Protein AF-A0A1M3HM76-F1 (afdb_monomer_lite)

Secondary structure (DSSP, 8-state):
-HHHHHHHHHHHHHHHHHHHHHHHHHHHHHHHHTT-HHHHHHHHHHHHHHHHHHHHHHHHHHHHHHHHTT---TTS-EEEEEEETTEEEEEEEE-TTSEEEEE-SS-EEEEEEEE-TTSEEEEE-TT--EEEEEEEEE-SS-EEEEEEETTEEEEEEEP--

pLDDT: mean 77.57, std 11.16, range [42.41, 91.75]

Sequence (161 aa):
MLGTLINFFFPVLFLASIGLIIYAIVLLILSFRKKSRPLKIKALKVSILPMIYIVGAISLIAISNKRFHTRILPEVPGDYVYELNDSIRASFSLHKDNTFTFYNGQTTVNGFWSIDNSRLIKFYDLNKKQTGYTTWIDSGAKKTIVFMQDGKRIDMVKRNQ

Radius of gyration: 26.46 Å; chains: 1; bounding box: 67×29×63 Å

Structure (mmCIF, N/CA/C/O backbone):
data_AF-A0A1M3HM76-F1
#
_entry.id   AF-A0A1M3HM76-F1
#
loop_
_atom_site.group_PDB
_atom_site.id
_atom_site.type_symbol
_atom_site.label_atom_id
_atom_site.label_alt_id
_atom_site.label_comp_id
_atom_site.label_asym_id
_atom_site.label_entity_id
_atom_site.label_seq_id
_atom_site.pdbx_PDB_ins_code
_atom_site.Cartn_x
_atom_site.Cartn_y
_atom_site.Cartn_z
_atom_site.occupancy
_atom_site.B_iso_or_equiv
_atom_site.auth_seq_id
_atom_site.auth_comp_id
_atom_site.auth_asym_id
_atom_site.auth_atom_id
_atom_site.pdbx_PDB_model_num
ATOM 1 N N . MET A 1 1 ? -6.357 -0.786 -27.822 1.00 51.88 1 MET A N 1
ATOM 2 C CA . MET A 1 1 ? -5.317 -0.841 -28.878 1.00 51.88 1 MET A CA 1
ATOM 3 C C . MET A 1 1 ? -4.012 -0.132 -28.505 1.00 51.88 1 MET A C 1
ATOM 5 O O . MET A 1 1 ? -2.962 -0.665 -28.827 1.00 51.88 1 MET A O 1
ATOM 9 N N . LEU A 1 2 ? -4.024 1.011 -27.802 1.00 52.78 2 LEU A N 1
ATOM 10 C CA . LEU A 1 2 ? -2.783 1.735 -27.462 1.00 52.78 2 LEU A CA 1
ATOM 11 C C . LEU A 1 2 ? -1.843 0.962 -26.504 1.00 52.78 2 LEU A C 1
ATOM 13 O O . LEU A 1 2 ? -0.633 0.951 -26.700 1.00 52.78 2 LEU A O 1
ATOM 17 N N . GLY A 1 3 ? -2.390 0.266 -25.497 1.00 50.97 3 GLY A N 1
ATOM 18 C CA . GLY A 1 3 ? -1.591 -0.477 -24.506 1.00 50.97 3 GLY A CA 1
ATOM 19 C C . GLY A 1 3 ? -0.868 -1.713 -25.059 1.00 50.97 3 GLY A C 1
ATOM 20 O O . GLY A 1 3 ? 0.247 -2.012 -24.642 1.00 50.97 3 GLY A O 1
ATOM 21 N N . THR A 1 4 ? -1.456 -2.401 -26.041 1.00 59.00 4 THR A N 1
ATOM 22 C CA . THR A 1 4 ? -0.824 -3.543 -26.722 1.00 59.00 4 THR A CA 1
ATOM 23 C C . THR A 1 4 ? 0.319 -3.109 -27.639 1.00 59.00 4 THR A C 1
ATOM 25 O O . THR A 1 4 ? 1.341 -3.785 -27.684 1.00 59.00 4 THR A O 1
ATOM 28 N N . LEU A 1 5 ? 0.195 -1.952 -28.301 1.00 57.03 5 LEU A N 1
ATOM 29 C CA . LEU A 1 5 ? 1.282 -1.353 -29.084 1.00 57.03 5 LEU A CA 1
ATOM 30 C C . LEU A 1 5 ? 2.471 -0.970 -28.192 1.00 57.03 5 LEU A C 1
ATOM 32 O O . LEU A 1 5 ? 3.607 -1.328 -28.493 1.00 57.03 5 LEU A O 1
ATOM 36 N N . ILE A 1 6 ? 2.223 -0.307 -27.061 1.00 61.62 6 ILE A N 1
ATOM 37 C CA . ILE A 1 6 ? 3.287 0.108 -26.133 1.00 61.62 6 ILE A CA 1
ATOM 38 C C . ILE A 1 6 ? 4.046 -1.109 -25.578 1.00 61.62 6 ILE A C 1
ATOM 40 O O . ILE A 1 6 ? 5.276 -1.109 -25.583 1.00 61.62 6 ILE A O 1
ATOM 44 N N . ASN A 1 7 ? 3.340 -2.173 -25.183 1.00 62.59 7 ASN A N 1
ATOM 45 C CA . ASN A 1 7 ? 3.964 -3.397 -24.664 1.00 62.59 7 ASN A CA 1
ATOM 46 C C . ASN A 1 7 ? 4.799 -4.161 -25.705 1.00 62.59 7 ASN A C 1
ATOM 48 O O . ASN A 1 7 ? 5.703 -4.897 -25.322 1.00 62.59 7 ASN A O 1
ATOM 52 N N . PHE A 1 8 ? 4.528 -3.984 -27.000 1.00 70.94 8 PHE A N 1
ATOM 53 C CA . PHE A 1 8 ? 5.322 -4.586 -28.072 1.00 70.94 8 PHE A CA 1
ATOM 54 C C . PHE A 1 8 ? 6.564 -3.750 -28.415 1.00 70.94 8 PHE A C 1
ATOM 56 O O . PHE A 1 8 ? 7.662 -4.287 -28.544 1.00 70.94 8 PHE A O 1
ATOM 63 N N . PHE A 1 9 ? 6.427 -2.423 -28.517 1.00 72.38 9 PHE A N 1
ATOM 64 C CA . PHE A 1 9 ? 7.537 -1.547 -28.910 1.00 72.38 9 PHE A CA 1
ATOM 65 C C . PHE A 1 9 ? 8.574 -1.337 -27.807 1.00 72.38 9 PHE A C 1
ATOM 67 O O . PHE A 1 9 ? 9.757 -1.184 -28.108 1.00 72.38 9 PHE A O 1
ATOM 74 N N . PHE A 1 10 ? 8.164 -1.347 -26.538 1.00 72.00 10 PHE A N 1
ATOM 75 C CA . PHE A 1 10 ? 9.070 -1.118 -25.413 1.00 72.00 10 PHE A CA 1
ATOM 76 C C . PHE A 1 10 ? 10.226 -2.139 -25.326 1.00 72.00 10 PHE A C 1
ATOM 78 O O . PHE A 1 10 ? 11.381 -1.711 -25.304 1.00 72.00 10 PHE A O 1
ATOM 85 N N . PRO A 1 11 ? 9.991 -3.469 -25.349 1.00 76.31 11 PRO A N 1
ATOM 86 C CA . PRO A 1 11 ? 11.083 -4.446 -25.318 1.00 76.31 11 PRO A CA 1
ATOM 87 C C . PRO A 1 11 ? 11.961 -4.398 -26.576 1.00 76.31 11 PRO A C 1
ATOM 89 O O . PRO A 1 11 ? 13.178 -4.553 -26.479 1.00 76.31 11 PRO A O 1
ATOM 92 N N . VAL A 1 12 ? 11.377 -4.120 -27.747 1.00 82.12 12 VAL A N 1
ATOM 93 C CA . VAL A 1 12 ? 12.119 -4.014 -29.016 1.00 82.12 12 VAL A CA 1
ATOM 94 C C . VAL A 1 12 ? 13.058 -2.801 -29.010 1.00 82.12 12 VAL A C 1
ATOM 96 O O . VAL A 1 12 ? 14.236 -2.927 -29.346 1.00 82.12 12 VAL A O 1
ATOM 99 N N . LEU A 1 13 ? 12.577 -1.635 -28.567 1.00 79.56 13 LEU A N 1
ATOM 100 C CA . LEU A 1 13 ? 13.382 -0.415 -28.437 1.00 79.56 13 LEU A CA 1
ATOM 101 C C . LEU A 1 13 ? 14.460 -0.545 -27.354 1.00 79.56 13 LEU A C 1
ATOM 103 O O . LEU A 1 13 ? 15.563 -0.017 -27.513 1.00 79.56 13 LEU A O 1
ATOM 107 N N . PHE A 1 14 ? 14.176 -1.282 -26.280 1.00 77.69 14 PHE A N 1
ATOM 108 C CA . PHE A 1 14 ? 15.150 -1.583 -25.236 1.00 77.69 14 PHE A CA 1
ATOM 109 C C . PHE A 1 14 ? 16.299 -2.460 -25.754 1.00 77.69 14 PHE A C 1
ATOM 111 O O . PHE A 1 14 ? 17.466 -2.102 -25.587 1.00 77.69 14 PHE A O 1
ATOM 118 N N . LEU A 1 15 ? 15.987 -3.547 -26.468 1.00 83.38 15 LEU A N 1
ATOM 119 C CA . LEU A 1 15 ? 16.984 -4.410 -27.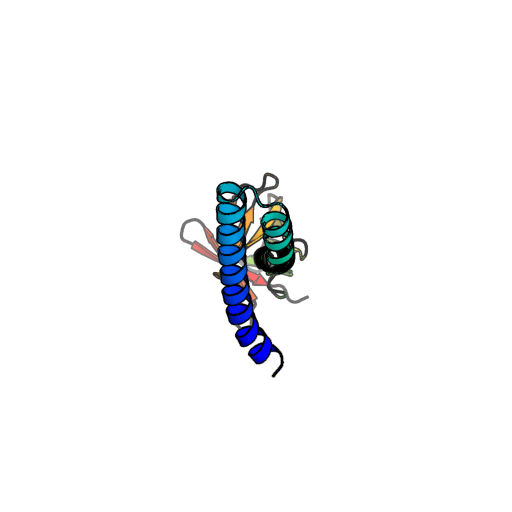115 1.00 83.38 15 LEU A CA 1
ATOM 120 C C . LEU A 1 15 ? 17.830 -3.646 -28.145 1.00 83.38 15 LEU A C 1
ATOM 122 O O . LEU A 1 15 ? 19.058 -3.753 -28.140 1.00 83.38 15 LEU A O 1
ATOM 126 N N . ALA A 1 16 ? 17.196 -2.820 -28.981 1.00 84.19 16 ALA A N 1
ATOM 127 C CA . ALA A 1 16 ? 17.896 -1.969 -29.941 1.00 84.19 16 ALA A CA 1
ATOM 128 C C . ALA A 1 16 ? 18.833 -0.959 -29.252 1.00 84.19 16 ALA A C 1
ATOM 130 O O . ALA A 1 16 ? 19.959 -0.742 -29.705 1.00 84.19 16 ALA A O 1
ATOM 131 N N . SER A 1 17 ? 18.407 -0.382 -28.123 1.00 84.06 17 SER A N 1
ATOM 132 C CA . SER A 1 17 ? 19.213 0.563 -27.342 1.00 84.06 17 SER A CA 1
ATOM 133 C C . SER A 1 17 ? 20.451 -0.097 -26.731 1.00 84.06 17 SER A C 1
ATOM 135 O O . SER A 1 17 ? 21.540 0.473 -26.792 1.00 84.06 17 SER A O 1
ATOM 137 N N . ILE A 1 18 ? 20.318 -1.323 -26.212 1.00 83.56 18 ILE A N 1
ATOM 138 C CA . ILE A 1 18 ? 21.456 -2.114 -25.723 1.00 83.56 18 ILE A CA 1
ATOM 139 C C . ILE A 1 18 ? 22.439 -2.399 -26.866 1.00 83.56 18 ILE A C 1
ATOM 141 O O . ILE A 1 18 ? 23.642 -2.184 -26.710 1.00 83.56 18 ILE A O 1
ATOM 145 N N . GLY A 1 19 ? 21.938 -2.813 -28.035 1.00 84.19 19 GLY A N 1
ATOM 146 C CA . GLY A 1 19 ? 22.770 -3.073 -29.214 1.00 84.19 19 GLY A CA 1
ATOM 147 C C . GLY A 1 19 ? 23.571 -1.847 -29.668 1.00 84.19 19 GLY A C 1
ATOM 148 O O . GLY A 1 19 ? 24.770 -1.950 -29.937 1.00 84.19 19 GLY A O 1
ATOM 149 N N . LEU A 1 20 ? 22.946 -0.664 -29.683 1.00 85.38 20 LEU A N 1
ATOM 150 C CA . LEU A 1 20 ? 23.616 0.597 -30.021 1.00 85.38 20 LEU A CA 1
ATOM 151 C C . LEU A 1 20 ? 24.683 0.999 -28.997 1.00 85.38 20 LEU A C 1
ATOM 153 O O . LEU A 1 20 ? 25.734 1.511 -29.385 1.00 85.38 20 LEU A O 1
ATOM 157 N N . ILE A 1 21 ? 24.457 0.735 -27.707 1.00 85.56 21 ILE A N 1
ATOM 158 C CA . ILE A 1 21 ? 25.452 0.986 -26.656 1.00 85.56 21 ILE A CA 1
ATOM 159 C C . ILE A 1 21 ? 26.657 0.062 -26.817 1.00 85.56 21 ILE A C 1
ATOM 161 O O . ILE A 1 21 ? 27.792 0.536 -26.775 1.00 85.56 21 ILE A O 1
ATOM 165 N N . ILE A 1 22 ? 26.435 -1.231 -27.067 1.00 86.75 22 ILE A N 1
ATOM 166 C CA . ILE A 1 22 ? 27.519 -2.191 -27.319 1.00 86.75 22 ILE A CA 1
ATOM 167 C C . ILE A 1 22 ? 28.335 -1.754 -28.541 1.00 86.75 22 ILE A C 1
ATOM 169 O O . ILE A 1 22 ? 29.564 -1.692 -28.484 1.00 86.75 22 ILE A O 1
ATOM 173 N N . TYR A 1 23 ? 27.667 -1.364 -29.627 1.00 86.81 23 TYR A N 1
ATOM 174 C CA . TYR A 1 23 ? 28.331 -0.851 -30.822 1.00 86.81 23 TYR A CA 1
ATOM 175 C C . TYR A 1 23 ? 29.135 0.435 -30.549 1.00 86.81 23 TYR A C 1
ATOM 177 O O . TYR A 1 23 ? 30.272 0.567 -31.011 1.00 86.81 23 TYR A O 1
ATOM 185 N N . ALA A 1 24 ? 28.600 1.361 -29.748 1.00 84.19 24 ALA A N 1
ATOM 186 C CA . ALA A 1 24 ? 29.317 2.564 -29.335 1.00 84.19 24 ALA A CA 1
ATOM 187 C C . ALA A 1 24 ? 30.566 2.240 -28.496 1.00 84.19 24 ALA A C 1
ATOM 189 O O . ALA A 1 24 ? 31.614 2.849 -28.717 1.00 84.19 24 ALA A O 1
ATOM 190 N N . ILE A 1 25 ? 30.499 1.250 -27.597 1.00 86.62 25 ILE A N 1
ATOM 191 C CA . ILE A 1 25 ? 31.651 0.768 -26.816 1.00 86.62 25 ILE A CA 1
ATOM 192 C C . ILE A 1 25 ? 32.731 0.198 -27.745 1.00 86.62 25 ILE A C 1
ATOM 194 O O . ILE A 1 25 ? 33.903 0.552 -27.612 1.00 86.62 25 ILE A O 1
ATOM 198 N N . VAL A 1 26 ? 32.355 -0.617 -28.735 1.00 88.06 26 VAL A N 1
ATOM 199 C CA . VAL A 1 26 ? 33.299 -1.160 -29.729 1.00 88.06 26 VAL A CA 1
ATOM 200 C C . VAL A 1 26 ? 33.974 -0.039 -30.526 1.00 88.06 26 VAL A C 1
ATOM 202 O O . VAL A 1 26 ? 35.198 -0.041 -30.683 1.00 88.06 26 VAL A O 1
ATOM 205 N N . LEU A 1 27 ? 33.213 0.961 -30.987 1.00 84.44 27 LEU A N 1
ATOM 206 C CA . LEU A 1 27 ? 33.771 2.134 -31.671 1.00 84.44 27 LEU A CA 1
ATOM 207 C C . LEU A 1 27 ? 34.724 2.928 -30.773 1.00 84.44 27 LEU A C 1
ATOM 209 O O . LEU A 1 27 ? 35.763 3.395 -31.242 1.00 84.44 27 LEU A O 1
ATOM 213 N N . LEU A 1 28 ? 34.395 3.061 -29.489 1.00 84.69 28 LEU A N 1
ATOM 214 C CA . LEU A 1 28 ? 35.214 3.754 -28.504 1.00 84.69 28 LEU A CA 1
ATOM 215 C C . LEU A 1 28 ? 36.543 3.014 -28.284 1.00 84.69 28 LEU A C 1
ATOM 217 O O . LEU A 1 28 ? 37.599 3.640 -28.385 1.00 84.69 28 LEU A O 1
ATOM 221 N N . ILE A 1 29 ? 36.526 1.688 -28.125 1.00 86.44 29 ILE A N 1
ATOM 222 C CA . ILE A 1 29 ? 37.733 0.843 -28.034 1.00 86.44 29 ILE A CA 1
ATOM 223 C C . ILE A 1 29 ? 38.592 0.971 -29.305 1.00 86.44 29 ILE A C 1
ATOM 225 O O . ILE A 1 29 ? 39.799 1.223 -29.230 1.00 86.44 29 ILE A O 1
ATOM 229 N N . LEU A 1 30 ? 37.977 0.876 -30.489 1.00 83.12 30 LEU A N 1
ATOM 230 C CA . LEU A 1 30 ? 38.674 1.047 -31.770 1.00 83.12 30 LEU A CA 1
ATOM 231 C C . LEU A 1 30 ? 39.271 2.449 -31.923 1.00 83.12 30 LEU A C 1
ATOM 233 O O . LEU A 1 30 ? 40.349 2.603 -32.502 1.00 83.12 30 LEU A O 1
ATOM 237 N N . SER A 1 31 ? 38.606 3.471 -31.385 1.00 83.25 31 SER A N 1
ATOM 238 C CA . SER A 1 31 ? 39.090 4.849 -31.420 1.00 83.25 31 SER A CA 1
ATOM 239 C C . SER A 1 31 ? 40.368 5.045 -30.602 1.00 83.25 31 SER A C 1
ATOM 241 O O . SER A 1 31 ? 41.243 5.807 -31.020 1.00 83.25 31 SER A O 1
ATOM 243 N N . PHE A 1 32 ? 40.508 4.338 -29.473 1.00 82.12 32 PHE A N 1
ATOM 244 C CA . PHE A 1 32 ? 41.724 4.351 -28.662 1.00 82.12 32 PHE A CA 1
ATOM 245 C C . PHE A 1 32 ? 42.855 3.604 -29.361 1.00 82.12 32 PHE A C 1
ATOM 247 O O . PHE A 1 32 ? 43.957 4.141 -29.464 1.00 82.12 32 PHE A O 1
ATOM 254 N N . ARG A 1 33 ? 42.562 2.432 -29.941 1.00 84.25 33 ARG A N 1
ATOM 255 C CA . ARG A 1 33 ? 43.549 1.643 -30.693 1.00 84.25 33 ARG A CA 1
ATOM 256 C C . ARG A 1 33 ? 44.077 2.384 -31.926 1.00 84.25 33 ARG A C 1
ATOM 258 O O . ARG A 1 33 ? 45.269 2.334 -32.202 1.00 84.25 33 ARG A O 1
ATOM 265 N N . LYS A 1 34 ? 43.210 3.100 -32.650 1.00 83.94 34 LYS A N 1
ATOM 266 C CA . LYS A 1 34 ? 43.571 3.869 -33.857 1.00 83.94 34 LYS A CA 1
ATOM 267 C C . LYS A 1 34 ? 43.928 5.339 -33.586 1.00 83.94 34 LYS A C 1
ATOM 269 O O . LYS A 1 34 ? 44.109 6.086 -34.540 1.00 83.94 34 LYS A O 1
ATOM 274 N N . LYS A 1 35 ? 43.960 5.786 -32.319 1.00 84.25 35 LYS A N 1
ATOM 275 C CA . LYS A 1 35 ? 44.113 7.206 -31.912 1.00 84.25 35 LYS A CA 1
ATOM 276 C C . LYS A 1 35 ? 43.237 8.179 -32.728 1.00 84.25 35 LYS A C 1
ATOM 278 O O . LYS A 1 35 ? 43.615 9.315 -33.005 1.00 84.25 35 LYS A O 1
ATOM 283 N N . SER A 1 36 ? 42.037 7.745 -33.107 1.00 84.81 36 SER A N 1
ATOM 284 C CA . SER A 1 36 ? 41.192 8.450 -34.070 1.00 84.81 36 SER A CA 1
ATOM 285 C C . SER A 1 36 ? 40.145 9.311 -33.366 1.00 84.81 36 SER A C 1
ATOM 287 O O . SER A 1 36 ? 39.181 8.805 -32.788 1.00 84.81 36 SER A O 1
ATOM 289 N N . ARG A 1 37 ? 40.312 10.637 -33.440 1.00 80.94 37 ARG A N 1
ATOM 290 C CA . ARG A 1 37 ? 39.317 11.616 -32.967 1.00 80.94 37 ARG A CA 1
ATOM 291 C C . ARG A 1 37 ? 37.929 11.475 -33.622 1.00 80.94 37 ARG A C 1
ATOM 293 O O . ARG A 1 37 ? 36.955 11.522 -32.872 1.00 80.94 37 ARG A O 1
ATOM 300 N N . PRO A 1 38 ? 37.774 11.256 -34.945 1.00 84.56 38 PRO A N 1
ATOM 301 C CA . PRO A 1 38 ? 36.438 11.136 -35.535 1.00 84.56 38 PRO A CA 1
ATOM 302 C C . PRO A 1 38 ? 35.683 9.894 -35.038 1.00 84.56 38 PRO A C 1
ATOM 304 O O . PRO A 1 38 ? 34.470 9.956 -34.845 1.00 84.56 38 PRO A O 1
ATOM 307 N N . LEU A 1 39 ? 36.387 8.793 -34.741 1.00 77.12 39 LEU A N 1
ATOM 308 C CA . LEU A 1 39 ? 35.776 7.599 -34.145 1.00 77.12 39 LEU A CA 1
ATOM 309 C C . LEU A 1 39 ? 35.274 7.853 -32.713 1.00 77.12 39 LEU A C 1
ATOM 311 O O . LEU A 1 39 ? 34.201 7.366 -32.366 1.00 77.12 39 LEU A O 1
ATOM 315 N N . LYS A 1 40 ? 35.977 8.675 -31.918 1.00 78.31 40 LYS A N 1
ATOM 316 C CA . LYS A 1 40 ? 35.517 9.098 -30.578 1.00 78.31 40 LYS A CA 1
ATOM 317 C C . LYS A 1 40 ? 34.218 9.898 -30.647 1.00 78.31 40 LYS A C 1
ATOM 319 O O . LYS A 1 40 ? 33.278 9.614 -29.912 1.00 78.31 40 LYS A O 1
ATOM 324 N N . ILE A 1 41 ? 34.151 10.867 -31.563 1.00 81.25 41 ILE A N 1
ATOM 325 C CA . ILE A 1 41 ? 32.962 11.713 -31.753 1.00 81.25 41 ILE A CA 1
ATOM 326 C C . ILE A 1 41 ? 31.775 10.866 -32.231 1.00 81.25 41 ILE A C 1
ATOM 328 O O . ILE A 1 41 ? 30.655 11.053 -31.759 1.00 81.25 41 ILE A O 1
ATOM 332 N N . LYS A 1 42 ? 32.014 9.908 -33.136 1.00 81.25 42 LYS A N 1
ATOM 333 C CA . LYS A 1 42 ? 30.971 9.003 -33.634 1.00 81.25 42 LYS A CA 1
ATOM 334 C C . LYS A 1 42 ? 30.451 8.070 -32.537 1.00 81.25 42 LYS A C 1
ATOM 336 O O . LYS A 1 42 ? 29.241 7.922 -32.418 1.00 81.25 42 LYS A O 1
ATOM 341 N N . ALA A 1 43 ? 31.334 7.507 -31.710 1.00 80.06 43 ALA A N 1
ATOM 342 C CA . ALA A 1 43 ? 30.944 6.683 -30.565 1.00 80.06 43 ALA A CA 1
ATOM 343 C C . ALA A 1 43 ? 30.064 7.462 -29.572 1.00 80.06 43 ALA A C 1
ATOM 345 O O . ALA A 1 43 ? 29.005 6.976 -29.188 1.00 80.06 43 ALA A O 1
ATOM 346 N N . LEU A 1 44 ? 30.456 8.697 -29.233 1.00 81.69 44 LEU A N 1
ATOM 347 C CA . LEU A 1 44 ? 29.697 9.554 -28.320 1.00 81.69 44 LEU A CA 1
ATOM 348 C C . LEU A 1 44 ? 28.313 9.913 -28.883 1.00 81.69 44 LEU A C 1
ATOM 350 O O . LEU A 1 44 ? 27.313 9.819 -28.182 1.00 81.69 44 LEU A O 1
ATOM 354 N N . LYS A 1 45 ? 28.225 10.289 -30.165 1.00 83.38 45 LYS A N 1
ATOM 355 C CA . LYS A 1 45 ? 26.935 10.622 -30.794 1.00 83.38 45 LYS A CA 1
ATOM 356 C C . LYS A 1 45 ? 25.970 9.435 -30.815 1.00 83.38 45 LYS A C 1
ATOM 358 O O . LYS A 1 45 ? 24.773 9.628 -30.635 1.00 83.38 45 LYS A O 1
ATOM 363 N N . VAL A 1 46 ? 26.487 8.225 -31.024 1.00 84.06 46 VAL A N 1
ATOM 364 C CA . VAL A 1 46 ? 25.673 7.004 -31.088 1.00 84.06 46 VAL A CA 1
ATOM 365 C C . VAL A 1 46 ? 25.199 6.550 -29.702 1.00 84.06 46 VAL A C 1
ATOM 367 O O . VAL A 1 46 ? 24.131 5.953 -29.606 1.00 84.06 46 VAL A O 1
ATOM 370 N N . SER A 1 47 ? 25.927 6.862 -28.622 1.00 79.94 47 SER A N 1
ATOM 371 C CA . SER A 1 47 ? 25.549 6.441 -27.266 1.00 79.94 47 SER A CA 1
ATOM 372 C C . SER A 1 47 ? 24.537 7.356 -26.567 1.00 79.94 47 SER A C 1
ATOM 374 O O . SER A 1 47 ? 23.817 6.881 -25.692 1.00 79.94 47 SER A O 1
ATOM 376 N N . ILE A 1 48 ? 24.438 8.639 -26.938 1.00 81.31 48 ILE A N 1
ATOM 377 C CA . ILE A 1 48 ? 23.599 9.622 -26.223 1.00 81.31 48 ILE A CA 1
ATOM 378 C C . ILE A 1 48 ? 22.109 9.243 -26.236 1.00 81.31 48 ILE A C 1
ATOM 380 O O . ILE A 1 48 ? 21.495 9.141 -25.176 1.00 81.31 48 ILE A O 1
ATOM 384 N N . LEU A 1 49 ? 21.524 9.011 -27.416 1.00 75.62 49 LEU A N 1
ATOM 385 C CA . LEU A 1 49 ? 20.098 8.676 -27.549 1.00 75.62 49 LEU A CA 1
ATOM 386 C C . LEU A 1 49 ? 19.680 7.418 -26.756 1.00 75.62 49 LEU A C 1
ATOM 388 O O . LEU A 1 49 ? 18.735 7.507 -25.969 1.00 75.62 49 LEU A O 1
ATOM 392 N N . PRO A 1 50 ? 20.353 6.259 -26.911 1.00 83.31 50 PRO A N 1
ATOM 393 C CA . PRO A 1 50 ? 19.976 5.051 -26.178 1.00 83.31 50 PRO A CA 1
ATOM 394 C C . PRO A 1 50 ? 20.217 5.178 -24.668 1.00 83.31 50 PRO A C 1
ATOM 396 O O . PRO A 1 50 ? 19.466 4.604 -23.881 1.00 83.31 50 PRO A O 1
ATOM 399 N N . MET A 1 51 ? 21.208 5.968 -24.241 1.00 80.06 51 MET A N 1
ATOM 400 C CA . MET A 1 51 ? 21.457 6.227 -22.821 1.00 80.06 51 MET A CA 1
ATOM 401 C C . MET A 1 51 ? 20.330 7.056 -22.189 1.00 80.06 51 MET A C 1
ATOM 403 O O . MET A 1 51 ? 19.841 6.693 -21.121 1.00 80.06 51 MET A O 1
ATOM 407 N N . ILE A 1 52 ? 19.853 8.107 -22.870 1.00 83.44 52 ILE A N 1
ATOM 408 C CA . ILE A 1 52 ? 18.684 8.892 -22.432 1.00 83.44 52 ILE A CA 1
ATOM 409 C C . ILE A 1 52 ? 17.443 7.997 -22.337 1.00 83.44 52 ILE A C 1
ATOM 411 O O . ILE A 1 52 ? 16.721 8.051 -21.341 1.00 83.44 52 ILE A O 1
ATOM 415 N N . TYR A 1 53 ? 17.216 7.141 -23.338 1.00 81.88 53 TYR A N 1
ATOM 416 C CA . TYR A 1 53 ? 16.088 6.209 -23.345 1.00 81.88 53 TYR A CA 1
ATOM 417 C C . TYR A 1 53 ? 16.131 5.238 -22.157 1.00 81.88 53 TYR A C 1
ATOM 419 O O . TYR A 1 53 ? 15.139 5.101 -21.444 1.00 81.88 53 TYR A O 1
ATOM 427 N N . ILE A 1 54 ? 17.279 4.604 -21.895 1.00 79.69 54 ILE A N 1
ATOM 428 C CA . ILE A 1 54 ? 17.430 3.645 -20.791 1.00 79.69 54 ILE A CA 1
ATOM 429 C C . ILE A 1 54 ? 17.272 4.332 -19.432 1.00 79.69 54 ILE A C 1
ATOM 431 O O . ILE A 1 54 ? 16.544 3.825 -18.581 1.00 79.69 54 ILE A O 1
ATOM 435 N N . VAL A 1 55 ? 17.889 5.499 -19.226 1.00 83.38 55 VAL A N 1
ATOM 436 C CA . VAL A 1 55 ? 17.738 6.261 -17.974 1.00 83.38 55 VAL A CA 1
ATOM 437 C C . VAL A 1 55 ? 16.281 6.681 -17.765 1.00 83.38 55 VAL A C 1
ATOM 439 O O . VAL A 1 55 ? 15.759 6.544 -16.657 1.00 83.38 55 VAL A O 1
ATOM 442 N N . GLY A 1 56 ? 15.598 7.133 -18.820 1.00 78.12 56 GLY A N 1
ATOM 443 C CA . GLY A 1 56 ? 14.176 7.469 -18.779 1.00 78.12 56 GLY A CA 1
ATOM 444 C C . GLY A 1 56 ? 13.300 6.259 -18.452 1.00 78.12 56 GLY A C 1
ATOM 445 O O . GLY A 1 56 ? 12.444 6.347 -17.575 1.00 78.12 56 GLY A O 1
ATOM 446 N N . ALA A 1 57 ? 13.556 5.113 -19.087 1.00 75.19 57 ALA A N 1
ATOM 447 C CA . ALA A 1 57 ? 12.839 3.863 -18.846 1.00 75.19 57 ALA A CA 1
ATOM 448 C C . ALA A 1 57 ? 13.026 3.359 -17.407 1.00 75.19 57 ALA A C 1
ATOM 450 O O . ALA A 1 57 ? 12.044 3.056 -16.731 1.00 75.19 57 ALA A O 1
ATOM 451 N N . ILE A 1 58 ? 14.266 3.335 -16.906 1.00 75.88 58 ILE A N 1
ATOM 452 C CA . ILE A 1 58 ? 14.580 2.959 -15.520 1.00 75.88 58 ILE A CA 1
ATOM 453 C C . ILE A 1 58 ? 13.913 3.927 -14.541 1.00 75.88 58 ILE A C 1
ATOM 455 O O . ILE A 1 58 ? 13.319 3.485 -13.561 1.00 75.88 58 ILE A O 1
ATOM 459 N N . SER A 1 59 ? 13.951 5.233 -14.814 1.00 72.88 59 SER A N 1
ATOM 460 C CA . SER A 1 59 ? 13.299 6.237 -13.966 1.00 72.88 59 SER A CA 1
ATOM 461 C C . SER A 1 59 ? 11.782 6.060 -13.947 1.00 72.88 59 SER A C 1
ATOM 463 O O . SER A 1 59 ? 11.177 6.129 -12.880 1.00 72.88 59 SER A O 1
ATOM 465 N N . LEU A 1 60 ? 11.156 5.763 -15.092 1.00 67.25 60 LEU A N 1
ATOM 466 C CA . LEU A 1 60 ? 9.724 5.469 -15.163 1.00 67.25 60 LEU A CA 1
ATOM 467 C C . LEU A 1 60 ? 9.368 4.212 -14.367 1.00 67.25 60 LEU A C 1
ATOM 469 O O . LEU A 1 60 ? 8.389 4.225 -13.627 1.00 67.25 60 LEU A O 1
ATOM 473 N N . ILE A 1 61 ? 10.165 3.147 -14.485 1.00 64.75 61 ILE A N 1
ATOM 474 C CA . ILE A 1 61 ? 9.975 1.901 -13.731 1.00 64.75 61 ILE A CA 1
ATOM 475 C C . ILE A 1 61 ? 10.162 2.154 -12.232 1.00 64.75 61 ILE A C 1
ATOM 477 O O . ILE A 1 61 ? 9.349 1.700 -11.434 1.00 64.75 61 ILE A O 1
ATOM 481 N N . ALA A 1 62 ? 11.173 2.926 -11.834 1.00 59.03 62 ALA A N 1
ATOM 482 C CA . ALA A 1 62 ? 11.413 3.284 -10.440 1.00 59.03 62 ALA A CA 1
ATOM 483 C C . ALA A 1 62 ? 10.278 4.144 -9.859 1.00 59.03 62 ALA A C 1
ATOM 485 O O . ALA A 1 62 ? 9.815 3.883 -8.750 1.00 59.03 62 ALA A O 1
ATOM 486 N N . ILE A 1 63 ? 9.779 5.134 -10.608 1.00 59.12 63 ILE A N 1
ATOM 487 C CA . ILE A 1 63 ? 8.626 5.960 -10.215 1.00 59.12 63 ILE A CA 1
ATOM 488 C C . ILE A 1 63 ? 7.349 5.115 -10.157 1.00 59.12 63 ILE A C 1
ATOM 490 O O . ILE A 1 63 ? 6.559 5.268 -9.227 1.00 59.12 63 ILE A O 1
ATOM 494 N N . SER A 1 64 ? 7.159 4.210 -11.115 1.00 50.53 64 SER A N 1
ATOM 495 C CA . SER A 1 64 ? 6.050 3.258 -11.147 1.00 50.53 64 SER A CA 1
ATOM 496 C C . SER A 1 64 ? 6.082 2.342 -9.922 1.00 50.53 64 SER A C 1
ATOM 498 O O . SER A 1 64 ? 5.105 2.285 -9.185 1.00 50.53 64 SER A O 1
ATOM 500 N N . ASN A 1 65 ? 7.236 1.749 -9.599 1.00 48.44 65 ASN A N 1
ATOM 501 C CA . ASN A 1 65 ? 7.439 0.947 -8.389 1.00 48.44 65 ASN A CA 1
ATOM 502 C C . ASN A 1 65 ? 7.241 1.765 -7.106 1.00 48.44 65 ASN A C 1
ATOM 504 O O . ASN A 1 65 ? 6.622 1.282 -6.162 1.00 48.44 65 ASN A O 1
ATOM 508 N N . LYS A 1 66 ? 7.675 3.032 -7.072 1.00 46.03 66 LYS A N 1
ATOM 509 C CA . LYS A 1 66 ? 7.441 3.929 -5.930 1.00 46.03 66 LYS A CA 1
ATOM 510 C C . LYS A 1 66 ? 5.953 4.248 -5.744 1.00 46.03 66 LYS A C 1
ATOM 512 O O . LYS A 1 66 ? 5.486 4.258 -4.611 1.00 46.03 66 LYS A O 1
ATOM 517 N N . ARG A 1 67 ? 5.198 4.444 -6.835 1.00 46.91 67 ARG A N 1
ATOM 518 C CA . ARG A 1 67 ? 3.726 4.560 -6.802 1.00 46.91 67 ARG A CA 1
ATOM 519 C C . ARG A 1 67 ? 3.044 3.225 -6.489 1.00 46.91 67 ARG A C 1
ATOM 521 O O . ARG A 1 67 ? 1.960 3.223 -5.914 1.00 46.91 67 ARG A O 1
ATOM 528 N N . PHE A 1 68 ? 3.663 2.093 -6.828 1.00 42.41 68 PHE A N 1
ATOM 529 C CA . PHE A 1 68 ? 3.151 0.764 -6.501 1.00 42.41 68 PHE A CA 1
ATOM 530 C C . PHE A 1 68 ? 3.327 0.395 -5.027 1.00 42.41 68 PHE A C 1
ATOM 532 O O . PHE A 1 68 ? 2.433 -0.235 -4.470 1.00 42.41 68 PHE A O 1
ATOM 539 N N . HIS A 1 69 ? 4.377 0.880 -4.361 1.00 42.72 69 HIS A N 1
ATOM 540 C CA . HIS A 1 69 ? 4.508 0.788 -2.902 1.00 42.72 69 HIS A CA 1
ATOM 541 C C . HIS A 1 69 ? 3.540 1.701 -2.130 1.00 42.72 69 HIS A C 1
ATOM 543 O O . HIS A 1 69 ? 3.442 1.600 -0.911 1.00 42.72 69 HIS A O 1
ATOM 549 N N . THR A 1 70 ? 2.783 2.553 -2.826 1.00 49.44 70 THR A N 1
ATOM 550 C CA . THR A 1 70 ? 1.669 3.329 -2.266 1.00 49.44 70 THR A CA 1
ATOM 551 C C . THR A 1 70 ? 0.357 3.022 -2.985 1.00 49.44 70 THR A C 1
ATOM 553 O O . THR A 1 70 ? -0.450 3.927 -3.208 1.00 49.44 70 THR A O 1
ATOM 556 N N . ARG A 1 71 ? 0.111 1.756 -3.366 1.00 51.16 71 ARG A N 1
ATOM 557 C CA . ARG A 1 71 ? -1.239 1.304 -3.741 1.00 51.16 71 ARG A CA 1
ATOM 558 C C . ARG A 1 71 ? -2.139 1.343 -2.505 1.00 51.16 71 ARG A C 1
ATOM 560 O O . ARG A 1 71 ? -2.392 0.332 -1.859 1.00 51.16 71 ARG A O 1
ATOM 567 N N . ILE A 1 72 ? -2.628 2.535 -2.187 1.00 56.00 72 ILE A N 1
ATOM 568 C CA . ILE A 1 72 ? -3.776 2.721 -1.312 1.00 56.00 72 ILE A CA 1
ATOM 569 C C . ILE A 1 72 ? -4.935 2.042 -2.036 1.00 56.00 72 ILE A C 1
ATOM 571 O O . ILE A 1 72 ? -5.377 2.512 -3.085 1.00 56.00 72 ILE A O 1
ATOM 575 N N . LEU A 1 73 ? -5.395 0.903 -1.521 1.00 63.50 73 LEU A N 1
ATOM 576 C CA . LEU A 1 73 ? -6.689 0.371 -1.925 1.00 63.50 73 LEU A CA 1
ATOM 577 C C . LEU A 1 73 ? -7.714 1.448 -1.542 1.00 63.50 73 LEU A C 1
ATOM 579 O O . LEU A 1 73 ? -7.825 1.743 -0.353 1.00 63.50 73 LEU A O 1
ATOM 583 N N . PRO A 1 74 ? -8.432 2.070 -2.498 1.00 63.41 74 PRO A N 1
ATOM 584 C CA . PRO A 1 74 ? -9.269 3.243 -2.222 1.00 63.41 74 PRO A CA 1
ATOM 585 C C . PRO A 1 74 ? -10.364 2.966 -1.183 1.00 63.41 74 PRO A C 1
ATOM 587 O O . PRO A 1 74 ? -10.907 3.891 -0.586 1.00 63.41 74 PRO A O 1
ATOM 590 N N . GLU A 1 75 ? -10.653 1.691 -0.934 1.00 73.25 75 GLU A N 1
ATOM 591 C CA . GLU A 1 75 ? -11.672 1.231 -0.003 1.00 73.25 75 GLU A CA 1
ATOM 592 C C . GLU A 1 75 ? -11.152 0.854 1.388 1.00 73.25 75 GLU A C 1
ATOM 594 O O . GLU A 1 75 ? -11.965 0.661 2.292 1.00 73.25 75 GLU A O 1
ATOM 599 N N . VAL A 1 76 ? -9.835 0.754 1.580 1.00 82.19 76 VAL A N 1
ATOM 600 C CA . VAL A 1 76 ? -9.235 0.433 2.884 1.00 82.19 76 VAL A CA 1
ATOM 601 C C . VAL A 1 76 ? -9.287 1.617 3.856 1.00 82.19 76 VAL A C 1
ATOM 603 O O . VAL A 1 76 ? -9.637 1.381 5.009 1.00 82.19 76 VAL A O 1
ATOM 606 N N . PRO A 1 77 ? -9.035 2.880 3.457 1.00 87.81 77 PRO A N 1
ATOM 607 C CA . PRO A 1 77 ? -9.228 4.015 4.352 1.00 87.81 77 PRO A CA 1
ATOM 608 C C . PRO A 1 77 ? -10.662 4.093 4.893 1.00 87.81 77 PRO A C 1
ATOM 610 O O . PRO A 1 77 ? -11.632 3.897 4.150 1.00 87.81 77 PRO A O 1
ATOM 613 N N . GLY A 1 78 ? 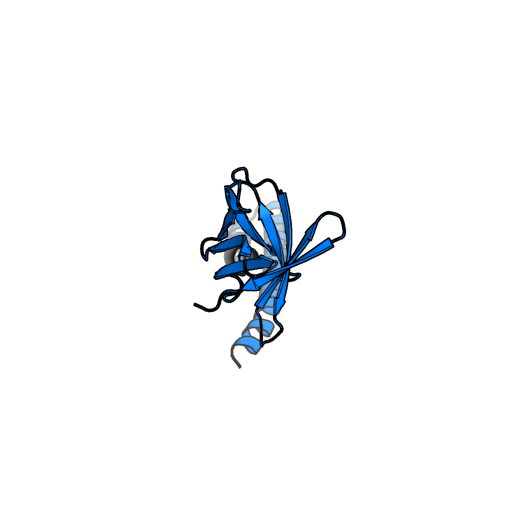-10.793 4.398 6.179 1.00 89.69 78 GLY A N 1
ATOM 614 C CA . GLY A 1 78 ? -12.059 4.537 6.892 1.00 89.69 78 GLY A CA 1
ATOM 615 C C . GLY A 1 78 ? -11.953 4.128 8.356 1.00 89.69 78 GLY A C 1
ATOM 616 O O . GLY A 1 78 ? -10.879 3.757 8.833 1.00 89.69 78 GLY A O 1
ATOM 617 N N . ASP A 1 79 ? -13.090 4.191 9.040 1.00 90.75 79 ASP A N 1
ATOM 618 C CA . ASP A 1 79 ? -13.200 3.841 10.450 1.00 90.75 79 ASP A CA 1
ATOM 619 C C . ASP A 1 79 ? -13.647 2.391 10.600 1.00 90.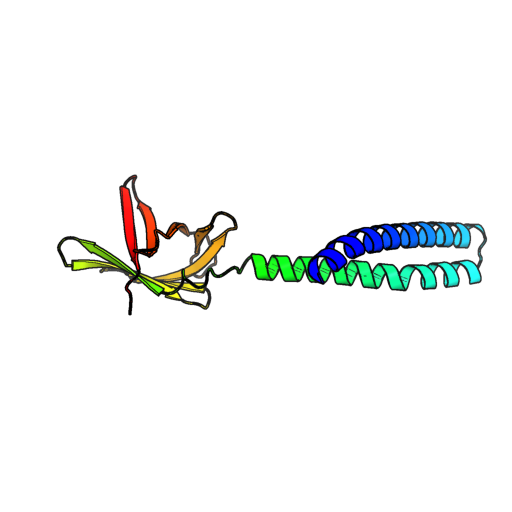75 79 ASP A C 1
ATOM 621 O O . ASP A 1 79 ? -14.618 1.955 9.982 1.00 90.75 79 ASP A O 1
ATOM 625 N N . TYR A 1 80 ? -12.940 1.646 11.436 1.00 90.06 80 TYR A N 1
ATOM 626 C CA . TYR A 1 80 ? -13.201 0.254 11.754 1.00 90.06 80 TYR A CA 1
ATOM 627 C C . TYR A 1 80 ? -13.439 0.130 13.247 1.00 90.06 80 TYR A C 1
ATOM 629 O O . TYR A 1 80 ? -12.718 0.723 14.049 1.00 90.06 80 TYR A O 1
ATOM 637 N N . VAL A 1 81 ? -14.438 -0.653 13.629 1.00 89.06 81 VAL A N 1
ATOM 638 C CA . VAL A 1 81 ? -14.786 -0.858 15.035 1.00 89.06 81 VAL A CA 1
ATOM 639 C C . VAL A 1 81 ? -14.847 -2.338 15.363 1.00 89.06 81 VAL A C 1
ATOM 641 O O . VAL A 1 81 ? -15.258 -3.164 14.547 1.00 89.06 81 VAL A O 1
ATOM 644 N N . TYR A 1 82 ? -14.416 -2.657 16.578 1.00 86.00 82 TYR A N 1
ATOM 645 C CA . TYR A 1 82 ? -14.668 -3.932 17.224 1.00 86.00 82 TYR A CA 1
ATOM 646 C C . TYR A 1 82 ? -15.637 -3.696 18.378 1.00 86.00 82 TYR A C 1
ATOM 648 O O . TYR A 1 82 ? -15.313 -3.007 19.351 1.00 86.00 82 TYR A O 1
ATOM 656 N N . GLU A 1 83 ? -16.833 -4.256 18.246 1.00 83.62 83 GLU A N 1
ATOM 657 C CA . GLU A 1 83 ? -17.916 -4.149 19.217 1.00 83.62 83 GLU A CA 1
ATOM 658 C C . GLU A 1 83 ? -18.126 -5.512 19.887 1.00 83.62 83 GLU A C 1
ATOM 660 O O . GLU A 1 83 ? -18.138 -6.550 19.225 1.00 83.62 83 GLU A O 1
ATOM 665 N N . LEU A 1 84 ? -18.261 -5.512 21.216 1.00 77.81 84 LEU A N 1
ATOM 666 C CA . LEU A 1 84 ? -18.576 -6.701 22.009 1.00 77.81 84 LEU A CA 1
ATOM 667 C C . LEU A 1 84 ? -19.673 -6.339 23.009 1.00 77.81 84 LEU A C 1
ATOM 669 O O . LEU A 1 84 ? -19.460 -5.455 23.843 1.00 77.81 84 LEU A O 1
ATOM 673 N N . ASN A 1 85 ? -20.806 -7.045 22.950 1.00 78.69 85 ASN A N 1
ATOM 674 C CA . ASN A 1 85 ? -22.004 -6.776 23.757 1.00 78.69 85 ASN A CA 1
ATOM 675 C C . ASN A 1 85 ? -22.450 -5.304 23.644 1.00 78.69 85 ASN A C 1
ATOM 677 O O . ASN A 1 85 ? -22.523 -4.597 24.647 1.00 78.69 85 ASN A O 1
ATOM 681 N N . ASP A 1 86 ? -22.633 -4.825 22.410 1.00 71.06 86 ASP A N 1
ATOM 682 C CA . ASP A 1 86 ? -23.088 -3.463 22.077 1.00 71.06 86 ASP A CA 1
ATOM 683 C C . ASP A 1 86 ? -22.207 -2.318 22.612 1.00 71.06 86 ASP A C 1
ATOM 685 O O . ASP A 1 86 ? -22.598 -1.154 22.631 1.00 71.06 86 ASP A O 1
ATOM 689 N N . SER A 1 87 ? -20.977 -2.634 23.025 1.00 74.75 87 SER A N 1
ATOM 690 C CA . SER A 1 87 ? -19.979 -1.663 23.470 1.00 74.75 87 SER A CA 1
ATOM 691 C C . SER A 1 87 ? -18.767 -1.683 22.544 1.00 74.75 87 SER A C 1
ATOM 693 O O . SER A 1 87 ? -18.175 -2.743 22.313 1.00 74.75 87 SER A O 1
ATOM 695 N N . ILE A 1 88 ? -18.350 -0.510 22.054 1.00 76.69 88 ILE A N 1
ATOM 696 C CA . ILE A 1 88 ? -17.108 -0.361 21.281 1.00 76.69 88 ILE A CA 1
ATOM 697 C C . ILE A 1 88 ? -15.930 -0.656 22.207 1.00 76.69 88 ILE A C 1
ATOM 699 O O . ILE A 1 88 ? -15.686 0.061 23.176 1.00 76.69 88 ILE A O 1
ATOM 703 N N . ARG A 1 89 ? -15.194 -1.725 21.906 1.00 82.38 89 ARG A N 1
ATOM 704 C CA . ARG A 1 89 ? -13.989 -2.123 22.645 1.00 82.38 89 ARG A CA 1
ATOM 705 C C . ARG A 1 89 ? -12.727 -1.580 22.006 1.00 82.38 89 ARG A C 1
ATOM 707 O O . ARG A 1 89 ? -11.772 -1.287 22.715 1.00 82.38 89 ARG A O 1
ATOM 714 N N . ALA A 1 90 ? -12.726 -1.443 20.685 1.00 84.94 90 ALA A N 1
ATOM 715 C CA . ALA A 1 90 ? -11.633 -0.811 19.974 1.00 84.94 90 ALA A CA 1
ATOM 716 C C . ALA A 1 90 ? -12.112 -0.125 18.696 1.00 84.94 90 ALA A C 1
ATOM 718 O O . ALA A 1 90 ? -13.050 -0.589 18.043 1.00 84.94 90 ALA A O 1
ATOM 719 N N . SER A 1 91 ? -11.429 0.950 18.321 1.00 88.81 91 SER A N 1
ATOM 720 C CA . SER A 1 91 ? -11.591 1.634 17.046 1.00 88.81 91 SER A CA 1
ATOM 721 C C . SER A 1 91 ? -10.248 1.788 16.340 1.00 88.81 91 SER A C 1
ATOM 723 O O . SER A 1 91 ? -9.194 1.940 16.960 1.00 88.81 91 SER A O 1
ATOM 725 N N . PHE A 1 92 ? -10.298 1.718 15.017 1.00 88.94 92 PHE A N 1
ATOM 726 C CA . PHE A 1 92 ? -9.161 1.863 14.128 1.00 88.94 92 PHE A CA 1
ATOM 727 C C . PHE A 1 92 ? -9.557 2.809 12.998 1.00 88.94 92 PHE A C 1
ATOM 729 O O . PHE A 1 92 ? -10.430 2.480 12.200 1.00 88.94 92 PHE A O 1
ATOM 736 N N . SER A 1 93 ? -8.917 3.965 12.904 1.00 91.06 93 SER A N 1
ATOM 737 C CA . SER A 1 93 ? -9.129 4.914 11.811 1.00 91.06 93 SER A CA 1
ATOM 738 C C . SER A 1 93 ? -7.928 4.864 10.878 1.00 91.06 93 SER A C 1
ATOM 740 O O . SER A 1 93 ? -6.814 5.195 11.279 1.00 91.06 93 SER A O 1
ATOM 742 N N . LEU A 1 94 ? -8.147 4.418 9.639 1.00 90.25 94 LEU A N 1
ATOM 743 C CA . LEU A 1 94 ? -7.142 4.421 8.576 1.00 90.25 94 LEU A CA 1
ATOM 744 C C . LEU A 1 94 ? -7.361 5.632 7.674 1.00 90.25 94 LEU A C 1
ATOM 746 O O . LEU A 1 94 ? -8.350 5.705 6.942 1.00 90.25 94 LEU A O 1
ATOM 750 N N . HIS A 1 95 ? -6.426 6.573 7.690 1.00 87.75 95 HIS A N 1
ATOM 751 C CA . HIS A 1 95 ? -6.523 7.799 6.911 1.00 87.75 95 HIS A CA 1
ATOM 752 C C . HIS A 1 95 ? -5.915 7.631 5.514 1.00 87.75 95 HIS A C 1
ATOM 754 O O . HIS A 1 95 ? -5.012 6.824 5.290 1.00 87.75 95 HIS A O 1
ATOM 760 N N . LYS A 1 96 ? -6.412 8.415 4.548 1.00 85.38 96 LYS A N 1
ATOM 761 C CA . LYS A 1 96 ? -5.949 8.386 3.146 1.00 85.38 96 LYS A CA 1
ATOM 762 C C . LYS A 1 96 ? -4.493 8.830 2.967 1.00 85.38 96 LYS A C 1
ATOM 764 O O . LYS A 1 96 ? -3.911 8.561 1.925 1.00 85.38 96 LYS A O 1
ATOM 769 N N . ASP A 1 97 ? -3.921 9.516 3.948 1.00 84.00 97 ASP A N 1
ATOM 770 C CA . ASP A 1 97 ? -2.525 9.962 3.972 1.00 84.00 97 ASP A CA 1
ATOM 771 C C . ASP A 1 97 ? -1.565 8.908 4.562 1.00 84.00 97 ASP A C 1
ATOM 773 O O . ASP A 1 97 ? -0.412 9.216 4.861 1.00 84.00 97 ASP A O 1
ATOM 777 N N . ASN A 1 98 ? -2.026 7.659 4.702 1.00 86.12 98 ASN A N 1
ATOM 778 C CA . ASN A 1 98 ? -1.296 6.524 5.270 1.00 86.12 98 ASN A CA 1
ATOM 779 C C . ASN A 1 98 ? -0.983 6.649 6.766 1.00 86.12 98 ASN A C 1
ATOM 781 O O . ASN A 1 98 ? -0.1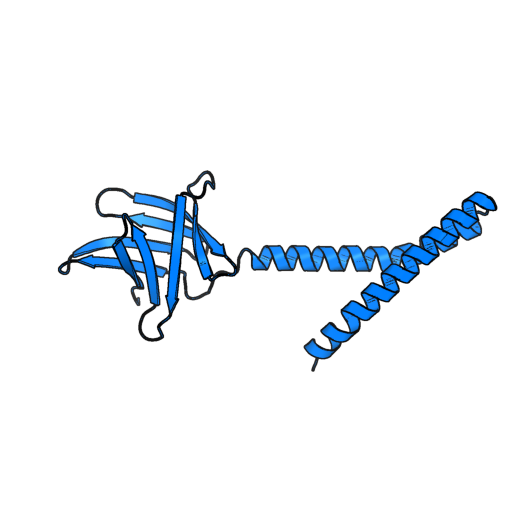31 5.920 7.277 1.00 86.12 98 ASN A O 1
ATOM 785 N N . THR A 1 99 ? -1.676 7.529 7.486 1.00 88.75 99 THR A N 1
ATOM 786 C CA . THR A 1 99 ? -1.644 7.552 8.950 1.00 88.75 99 THR A CA 1
ATOM 787 C C . THR A 1 99 ? -2.771 6.702 9.530 1.00 88.75 99 THR A C 1
ATOM 789 O O . THR A 1 99 ? -3.800 6.478 8.882 1.00 88.75 99 THR A O 1
ATOM 792 N N . PHE A 1 100 ? -2.573 6.170 10.735 1.00 89.94 100 PHE A N 1
ATOM 793 C CA . PHE A 1 100 ? -3.640 5.518 11.486 1.00 89.94 100 PHE A CA 1
ATOM 794 C C . PHE A 1 100 ? -3.712 6.012 12.923 1.00 89.94 100 PHE A C 1
ATOM 796 O O . PHE A 1 100 ? -2.697 6.387 13.514 1.00 89.94 100 PHE A O 1
ATOM 803 N N . THR A 1 101 ? -4.918 5.913 13.473 1.00 91.75 101 THR A N 1
ATOM 804 C CA . THR A 1 101 ? -5.202 6.081 14.897 1.00 91.75 101 THR A CA 1
ATOM 805 C C . THR A 1 101 ? -5.890 4.818 15.403 1.00 91.75 101 THR A C 1
ATOM 807 O O . THR A 1 101 ? -6.901 4.396 14.844 1.00 91.75 101 THR A O 1
ATOM 810 N N . PHE A 1 102 ? -5.346 4.203 16.447 1.00 88.88 102 PHE A N 1
ATOM 811 C CA . PHE A 1 102 ? -5.940 3.068 17.148 1.00 88.88 102 PHE A CA 1
ATOM 812 C C . PHE A 1 102 ? -6.311 3.475 18.567 1.00 88.88 102 PHE A C 1
ATOM 814 O O . PHE A 1 102 ? -5.504 4.095 19.256 1.00 88.88 102 PHE A O 1
ATOM 821 N N . TYR A 1 103 ? -7.496 3.083 19.019 1.00 88.06 103 TYR A N 1
ATOM 822 C CA . TYR A 1 103 ? -7.945 3.285 20.389 1.00 88.06 103 TYR A CA 1
ATOM 823 C C . TYR A 1 103 ? -8.600 2.012 20.923 1.00 88.06 103 TYR A C 1
ATOM 825 O O . TYR A 1 103 ? -9.442 1.426 20.252 1.00 88.06 103 TYR A O 1
ATOM 833 N N . ASN A 1 104 ? -8.237 1.582 22.132 1.00 83.06 104 ASN A N 1
ATOM 834 C CA . ASN A 1 104 ? -8.765 0.364 22.773 1.00 83.06 104 ASN A CA 1
ATOM 835 C C . ASN A 1 104 ? -9.598 0.642 24.041 1.00 83.06 104 ASN A C 1
ATOM 837 O O . ASN A 1 104 ? -9.749 -0.235 24.892 1.00 83.06 104 ASN A O 1
ATOM 841 N N . GLY A 1 105 ? -10.062 1.881 24.228 1.00 80.88 105 GLY A N 1
ATOM 842 C CA . GLY A 1 105 ? -10.744 2.308 25.454 1.00 80.88 105 GLY A CA 1
ATOM 843 C C . GLY A 1 105 ? -9.815 2.878 26.533 1.00 80.88 105 GLY A C 1
ATOM 844 O O . GLY A 1 105 ? -10.276 3.617 27.397 1.00 80.88 105 GLY A O 1
ATOM 845 N N . GLN A 1 106 ? -8.512 2.587 26.486 1.00 84.75 106 GLN A N 1
ATOM 846 C CA . GLN A 1 106 ? -7.543 3.029 27.500 1.00 84.75 106 GLN A CA 1
ATOM 847 C C . GLN A 1 106 ? -6.388 3.825 26.901 1.00 84.75 106 GLN A C 1
ATOM 849 O O . GLN A 1 106 ? -5.965 4.831 27.464 1.00 84.75 106 GLN A O 1
ATOM 854 N N . THR A 1 107 ? -5.875 3.380 25.759 1.00 85.12 107 THR A N 1
ATOM 855 C CA . THR A 1 107 ? -4.708 3.955 25.103 1.00 85.12 107 THR A CA 1
ATOM 856 C C . THR A 1 107 ? -5.027 4.314 23.663 1.00 85.12 107 THR A C 1
ATOM 858 O O . THR A 1 107 ? -5.756 3.601 22.971 1.00 85.12 107 THR A O 1
ATOM 861 N N . THR A 1 108 ? -4.449 5.430 23.218 1.00 89.31 108 THR A N 1
ATOM 862 C CA . THR A 1 108 ? -4.463 5.857 21.819 1.00 89.31 108 THR A CA 1
ATOM 863 C C . THR A 1 108 ? -3.068 5.680 21.240 1.00 89.31 108 THR A C 1
ATOM 865 O O . THR A 1 108 ? -2.088 6.151 21.817 1.00 89.31 108 THR A O 1
ATOM 868 N N . VAL A 1 109 ? -2.976 5.002 20.101 1.00 88.38 109 VAL A N 1
ATOM 869 C CA . VAL A 1 109 ? -1.727 4.752 19.380 1.00 88.38 109 VAL A CA 1
ATOM 870 C C . VAL A 1 109 ? -1.844 5.336 17.983 1.00 88.38 109 VAL A C 1
ATOM 872 O O . VAL A 1 109 ? -2.778 5.018 17.252 1.00 88.38 109 VAL A O 1
ATOM 875 N N . ASN A 1 110 ? -0.860 6.149 17.608 1.00 88.62 110 ASN A N 1
ATOM 876 C CA . ASN A 1 110 ? -0.767 6.747 16.282 1.00 88.62 110 ASN A CA 1
ATOM 877 C C . ASN A 1 110 ? 0.428 6.168 15.532 1.00 88.62 110 ASN A C 1
ATOM 879 O O . ASN A 1 110 ? 1.465 5.864 16.128 1.00 88.62 110 ASN A O 1
ATOM 883 N N . GLY A 1 111 ? 0.304 6.063 14.216 1.00 88.50 111 GLY A N 1
ATOM 884 C CA . GLY A 1 111 ? 1.390 5.566 13.389 1.00 88.50 111 GLY A CA 1
ATOM 885 C C . GLY A 1 111 ? 1.092 5.639 11.904 1.00 88.50 111 GLY A C 1
ATOM 886 O O . GLY A 1 111 ? 0.219 6.383 11.456 1.00 88.50 111 GLY A O 1
ATOM 887 N N . PHE A 1 112 ? 1.832 4.842 11.143 1.00 87.69 112 PHE A N 1
ATOM 888 C CA . PHE A 1 112 ? 1.678 4.734 9.699 1.00 87.69 112 PHE A CA 1
ATOM 889 C C . PHE A 1 112 ? 1.206 3.344 9.306 1.00 87.69 112 PHE A C 1
ATOM 891 O O . PHE A 1 112 ? 1.506 2.355 9.977 1.00 87.69 112 PHE A O 1
ATOM 898 N N . TRP A 1 113 ? 0.499 3.254 8.189 1.00 88.44 113 TRP A N 1
ATOM 899 C CA . TRP A 1 113 ? 0.106 1.981 7.608 1.00 88.44 113 TRP A CA 1
ATOM 900 C C . TRP A 1 113 ? 0.464 1.917 6.126 1.00 88.44 113 TRP A C 1
ATOM 902 O O . TRP A 1 113 ? 0.581 2.931 5.440 1.00 88.44 113 TRP A O 1
ATOM 912 N N . SER A 1 114 ? 0.678 0.708 5.624 1.00 85.19 114 SER A N 1
ATOM 913 C CA . SER A 1 114 ? 0.901 0.457 4.200 1.00 85.19 114 SER A CA 1
ATOM 914 C C . SER A 1 114 ? 0.276 -0.868 3.795 1.00 85.19 114 SER A C 1
ATOM 916 O O . SER A 1 114 ? 0.004 -1.714 4.642 1.00 85.19 114 SER A O 1
ATOM 918 N N . ILE A 1 115 ? 0.034 -1.053 2.500 1.00 80.75 115 ILE A N 1
ATOM 919 C CA . ILE A 1 115 ? -0.430 -2.324 1.945 1.00 80.75 115 ILE A CA 1
ATOM 920 C C . ILE A 1 115 ? 0.691 -2.913 1.096 1.00 80.75 115 ILE A C 1
ATOM 922 O O . ILE A 1 115 ? 1.246 -2.235 0.232 1.00 80.75 115 ILE A O 1
ATOM 926 N N . ASP A 1 116 ? 1.007 -4.181 1.335 1.00 75.06 116 ASP A N 1
ATOM 927 C CA . ASP A 1 116 ? 1.893 -4.958 0.472 1.00 75.06 116 ASP A CA 1
ATOM 928 C C . ASP A 1 116 ? 1.125 -5.543 -0.729 1.00 75.06 116 ASP A C 1
ATOM 930 O O . ASP A 1 116 ? -0.103 -5.636 -0.738 1.00 75.06 116 ASP A O 1
ATOM 934 N N . ASN A 1 117 ? 1.849 -6.016 -1.739 1.00 67.25 117 ASN A N 1
ATOM 935 C CA . ASN A 1 117 ? 1.320 -6.656 -2.942 1.00 67.25 117 ASN A CA 1
ATOM 936 C C . ASN A 1 117 ? 0.409 -7.862 -2.645 1.00 67.25 117 ASN A C 1
ATOM 938 O O . ASN A 1 117 ? -0.449 -8.196 -3.459 1.00 67.25 117 ASN A O 1
ATOM 942 N N . SER A 1 118 ? 0.555 -8.485 -1.473 1.00 70.00 118 SER A N 1
ATOM 943 C CA . SER A 1 118 ? -0.295 -9.569 -0.967 1.00 70.00 118 SER A CA 1
ATOM 944 C C . SER A 1 118 ? -1.592 -9.099 -0.293 1.00 70.00 118 SER A C 1
ATOM 946 O O . SER A 1 118 ? -2.296 -9.917 0.291 1.00 70.00 118 SER A O 1
ATOM 948 N N . ARG A 1 119 ? -1.922 -7.799 -0.351 1.00 71.56 119 ARG A N 1
ATOM 949 C CA . ARG A 1 119 ? -3.056 -7.168 0.361 1.00 71.56 119 ARG A CA 1
ATOM 950 C C . ARG A 1 119 ? -2.973 -7.260 1.892 1.00 71.56 119 ARG A C 1
ATOM 952 O O . ARG A 1 119 ? -3.959 -7.010 2.582 1.00 71.56 119 ARG A O 1
ATOM 959 N N . LEU A 1 120 ? -1.793 -7.576 2.425 1.00 79.75 120 LEU A N 1
ATOM 960 C CA . LEU A 1 120 ? -1.499 -7.449 3.848 1.00 79.75 120 LEU A CA 1
ATOM 961 C C . LEU A 1 120 ? -1.302 -5.976 4.192 1.00 79.75 120 LEU A C 1
ATOM 963 O O . LEU A 1 120 ? -0.473 -5.301 3.579 1.00 79.75 120 LEU A O 1
ATOM 967 N N . ILE A 1 121 ? -2.039 -5.495 5.188 1.00 85.38 121 ILE A N 1
ATOM 968 C CA . ILE A 1 121 ? -1.841 -4.170 5.766 1.00 85.38 121 ILE A CA 1
ATOM 969 C C . ILE A 1 121 ? -0.760 -4.298 6.843 1.00 85.38 121 ILE A C 1
ATOM 971 O O . ILE A 1 121 ? -0.879 -5.114 7.754 1.00 85.38 121 ILE A O 1
ATOM 975 N N . LYS A 1 122 ? 0.303 -3.505 6.749 1.00 85.75 122 LYS A N 1
ATOM 976 C CA . LYS A 1 122 ? 1.391 -3.430 7.731 1.00 85.75 122 LYS A CA 1
ATOM 977 C C . LYS A 1 122 ? 1.257 -2.145 8.535 1.00 85.75 122 LYS A C 1
ATOM 979 O O . LYS A 1 122 ? 0.954 -1.101 7.960 1.00 85.75 122 LYS A O 1
ATOM 984 N N . PHE A 1 123 ? 1.524 -2.221 9.834 1.00 85.62 123 PHE A N 1
ATOM 985 C CA . PHE A 1 123 ? 1.497 -1.081 10.746 1.00 85.62 123 PHE A CA 1
ATOM 986 C C . PHE A 1 123 ? 2.892 -0.749 11.243 1.00 85.62 123 PHE A C 1
ATOM 988 O O . PHE A 1 123 ? 3.701 -1.640 11.518 1.00 85.62 123 PHE A O 1
ATOM 995 N N . TYR A 1 124 ? 3.146 0.544 11.371 1.00 83.75 124 TYR A N 1
ATOM 996 C CA . TYR A 1 124 ? 4.421 1.102 11.776 1.00 83.75 124 TYR A CA 1
ATOM 997 C C . TYR A 1 124 ? 4.203 2.147 12.861 1.00 83.75 124 TYR A C 1
ATOM 999 O O . TYR A 1 124 ? 3.239 2.912 12.806 1.00 83.75 124 TYR A O 1
ATOM 1007 N N . ASP A 1 125 ? 5.117 2.209 13.822 1.00 84.56 125 ASP A N 1
ATOM 1008 C CA . ASP A 1 125 ? 5.163 3.314 14.777 1.00 84.56 125 ASP A CA 1
ATOM 1009 C C . ASP A 1 125 ? 5.644 4.622 14.117 1.00 84.56 125 ASP A C 1
ATOM 1011 O O . ASP A 1 125 ? 5.995 4.674 12.933 1.00 84.56 125 ASP A O 1
ATOM 1015 N N . LEU A 1 126 ? 5.691 5.701 14.902 1.00 79.94 126 LEU A N 1
ATOM 1016 C CA . LEU A 1 126 ? 6.176 7.010 14.448 1.00 79.94 126 LEU A CA 1
ATOM 1017 C C . LEU A 1 126 ? 7.652 6.995 14.004 1.00 79.94 126 LEU A C 1
ATOM 1019 O O . LEU A 1 126 ? 8.055 7.821 13.186 1.00 79.94 126 LEU A O 1
ATOM 1023 N N . ASN A 1 127 ? 8.438 6.025 14.478 1.00 81.00 127 ASN A N 1
ATOM 1024 C CA . ASN A 1 127 ? 9.831 5.806 14.087 1.00 81.00 127 ASN A CA 1
ATOM 1025 C C . ASN A 1 127 ? 9.964 4.882 12.863 1.00 81.00 127 ASN A C 1
ATOM 1027 O O . ASN A 1 127 ? 11.076 4.497 12.498 1.00 81.00 127 ASN A O 1
ATOM 1031 N N . LYS A 1 128 ? 8.847 4.535 12.207 1.00 75.62 128 LYS A N 1
ATOM 1032 C CA . LYS A 1 128 ? 8.766 3.635 11.045 1.00 75.62 128 LYS A CA 1
ATOM 1033 C C . LYS A 1 128 ? 9.223 2.202 11.330 1.00 75.62 128 LYS A C 1
ATOM 1035 O O . LYS A 1 128 ? 9.527 1.457 10.396 1.00 75.62 128 LYS A O 1
ATOM 1040 N N . LYS A 1 129 ? 9.248 1.779 12.592 1.00 75.00 129 LYS A N 1
ATOM 1041 C CA . LYS A 1 129 ? 9.464 0.379 12.954 1.00 75.00 129 LYS A CA 1
ATOM 1042 C C . LY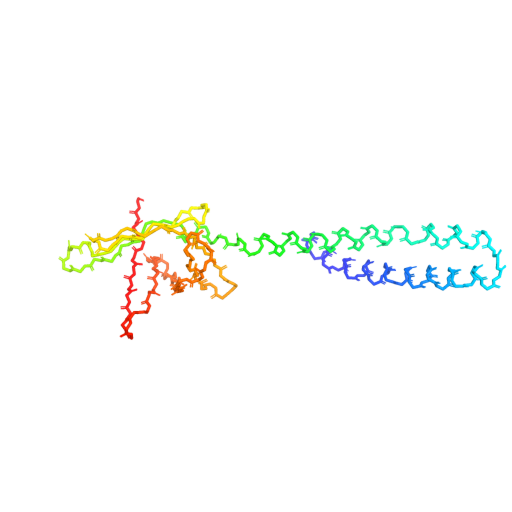S A 1 129 ? 8.145 -0.370 12.807 1.00 75.00 129 LYS A C 1
ATOM 1044 O O . LYS A 1 129 ? 7.115 0.085 13.296 1.00 75.00 129 LYS A O 1
ATOM 1049 N N . GLN A 1 130 ? 8.169 -1.513 12.125 1.00 78.69 130 GLN A N 1
ATOM 1050 C CA . GLN A 1 130 ? 6.973 -2.336 11.966 1.00 78.69 130 GLN A CA 1
ATOM 1051 C C . GLN A 1 130 ? 6.534 -2.881 13.332 1.00 78.69 130 GLN A C 1
ATOM 1053 O O . GLN A 1 130 ? 7.315 -3.542 14.017 1.00 78.69 130 GLN A O 1
ATOM 1058 N N . THR A 1 131 ? 5.289 -2.607 13.708 1.00 80.44 131 THR A N 1
ATOM 1059 C CA . THR A 1 131 ? 4.690 -3.027 14.984 1.00 80.44 131 THR A CA 1
ATOM 1060 C C . THR A 1 131 ? 3.685 -4.158 14.814 1.00 80.44 131 THR A C 1
ATOM 1062 O O . THR A 1 131 ? 3.428 -4.891 15.763 1.00 80.44 131 THR A O 1
ATOM 1065 N N . GLY A 1 132 ? 3.143 -4.349 13.608 1.00 80.06 132 GLY A N 1
ATOM 1066 C CA . GLY A 1 132 ? 2.177 -5.409 13.347 1.00 80.06 132 GLY A CA 1
ATOM 1067 C C . GLY A 1 132 ? 1.776 -5.519 11.883 1.00 80.06 132 GLY A C 1
ATOM 1068 O O . GLY A 1 132 ? 2.254 -4.777 11.021 1.00 80.06 132 GLY A O 1
ATOM 1069 N N . TYR A 1 133 ? 0.897 -6.476 11.602 1.00 79.62 133 TYR A N 1
ATOM 1070 C CA . TYR A 1 133 ? 0.265 -6.651 10.300 1.00 79.62 133 TYR A CA 1
ATOM 1071 C C . TYR A 1 133 ? -1.140 -7.239 10.462 1.00 79.62 133 TYR A C 1
ATOM 1073 O O . TYR A 1 133 ? -1.454 -7.866 11.471 1.00 79.62 133 TYR A O 1
ATOM 1081 N N . THR A 1 134 ? -1.990 -7.015 9.468 1.00 82.94 134 THR A N 1
ATOM 1082 C CA . THR A 1 134 ? -3.380 -7.470 9.425 1.00 82.94 134 THR A CA 1
ATOM 1083 C C . THR A 1 134 ? -3.795 -7.771 7.987 1.00 82.94 134 THR A C 1
ATOM 1085 O O . THR A 1 134 ? -3.119 -7.370 7.034 1.00 82.94 134 THR A O 1
ATOM 1088 N N . THR A 1 135 ? -4.900 -8.493 7.817 1.00 80.81 135 THR A N 1
ATOM 1089 C CA . THR A 1 135 ? -5.445 -8.823 6.493 1.00 80.81 135 THR A CA 1
ATOM 1090 C C . THR A 1 135 ? -6.723 -8.042 6.240 1.00 80.81 135 THR A C 1
ATOM 1092 O O . THR A 1 135 ? -7.580 -7.937 7.116 1.00 80.81 135 THR A O 1
ATOM 1095 N N . TRP A 1 136 ? -6.862 -7.515 5.026 1.00 78.88 136 TRP A N 1
ATOM 1096 C CA . TRP A 1 136 ? -8.099 -6.898 4.563 1.00 78.88 136 TRP A CA 1
ATOM 1097 C C . TRP A 1 136 ? -8.967 -7.921 3.831 1.00 78.88 1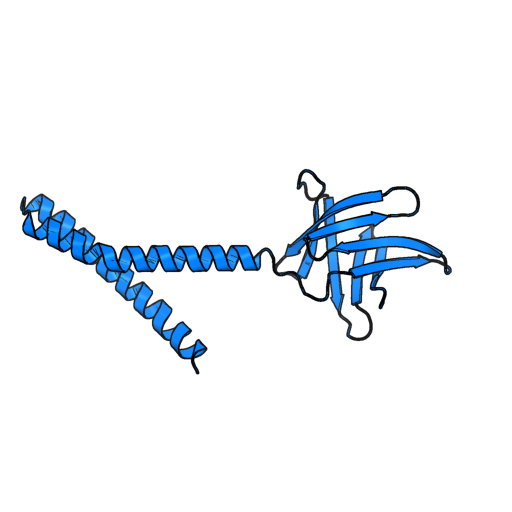36 TRP A C 1
ATOM 1099 O O . TRP A 1 136 ? -8.511 -8.555 2.876 1.00 78.88 136 TRP A O 1
ATOM 1109 N N . ILE A 1 137 ? -10.213 -8.071 4.279 1.00 76.06 137 ILE A N 1
ATOM 1110 C CA . ILE A 1 137 ? -11.212 -8.943 3.664 1.00 76.06 137 ILE A CA 1
ATOM 1111 C C . ILE A 1 137 ? -12.347 -8.078 3.127 1.00 76.06 137 ILE A C 1
ATOM 1113 O O . ILE A 1 137 ? -13.008 -7.349 3.871 1.00 76.06 137 ILE A O 1
ATOM 1117 N N . ASP A 1 138 ? -12.587 -8.208 1.827 1.00 74.56 138 ASP A N 1
ATOM 1118 C CA . ASP A 1 138 ? -13.749 -7.646 1.156 1.00 74.56 138 ASP A CA 1
ATOM 1119 C C . ASP A 1 138 ? -14.716 -8.771 0.796 1.00 74.56 138 ASP A C 1
ATOM 1121 O O . ASP A 1 138 ? -14.421 -9.619 -0.047 1.00 74.56 138 ASP A O 1
ATOM 1125 N N . SER A 1 139 ? -15.855 -8.798 1.485 1.00 66.38 139 SER A N 1
ATOM 1126 C CA . SER A 1 139 ? -16.938 -9.754 1.237 1.00 66.38 139 SER A CA 1
ATOM 1127 C C . SER A 1 139 ? -18.090 -9.147 0.424 1.00 66.38 139 SER A C 1
ATOM 1129 O O . SER A 1 139 ? -19.152 -9.757 0.315 1.00 66.38 139 SER A O 1
ATOM 1131 N N . GLY A 1 140 ? -17.927 -7.929 -0.111 1.00 65.25 140 GLY A N 1
ATOM 1132 C CA . GLY A 1 140 ? -18.968 -7.174 -0.818 1.00 65.25 140 GLY A CA 1
ATOM 1133 C C . GLY A 1 140 ? -20.023 -6.556 0.108 1.00 65.25 140 GLY A C 1
ATOM 1134 O O . GLY A 1 140 ? -20.309 -5.368 0.002 1.00 65.25 140 GLY A O 1
ATOM 1135 N N . ALA A 1 141 ? -20.569 -7.324 1.057 1.00 65.12 141 ALA A N 1
ATOM 1136 C CA . ALA A 1 141 ? -21.560 -6.838 2.026 1.00 65.12 141 ALA A CA 1
ATOM 1137 C C . ALA A 1 141 ? -20.929 -6.124 3.234 1.00 65.12 141 ALA A C 1
ATOM 1139 O O . ALA A 1 141 ? -21.535 -5.228 3.821 1.00 65.12 141 ALA A O 1
ATOM 1140 N N . LYS A 1 142 ? -19.713 -6.528 3.625 1.00 70.88 142 LYS A N 1
ATOM 1141 C CA . LYS A 1 142 ? -18.947 -5.934 4.727 1.00 70.88 142 LYS A CA 1
ATOM 1142 C C . LYS A 1 142 ? -17.465 -5.903 4.379 1.00 70.88 142 LYS A C 1
ATOM 1144 O O . LYS A 1 142 ? -16.912 -6.884 3.874 1.00 70.88 142 LYS A O 1
ATOM 1149 N N . LYS A 1 143 ? -16.836 -4.771 4.686 1.00 78.81 143 LYS A N 1
ATOM 1150 C CA . LYS A 1 143 ? -15.389 -4.573 4.588 1.00 78.81 143 LYS A CA 1
ATOM 1151 C C . LYS A 1 143 ? -14.809 -4.729 5.984 1.00 78.81 143 LYS A C 1
ATOM 1153 O O . LYS A 1 143 ? -15.253 -4.045 6.905 1.00 78.81 143 LYS A O 1
ATOM 1158 N N . THR A 1 144 ? -13.849 -5.630 6.142 1.00 82.69 144 THR A N 1
ATOM 1159 C CA . THR A 1 144 ? -13.342 -6.028 7.459 1.00 82.69 144 THR A CA 1
ATOM 1160 C C . THR A 1 144 ? -11.822 -6.062 7.454 1.00 82.69 144 THR A C 1
ATOM 1162 O O . THR A 1 144 ? -11.195 -6.478 6.479 1.00 82.69 144 THR A O 1
ATOM 1165 N N . ILE A 1 145 ? -11.229 -5.635 8.563 1.00 84.62 145 ILE A N 1
ATOM 1166 C CA . ILE A 1 145 ? -9.811 -5.825 8.854 1.00 84.62 145 ILE A CA 1
ATOM 1167 C C . ILE A 1 145 ? -9.692 -6.882 9.950 1.00 84.62 145 ILE A C 1
ATOM 1169 O O . ILE A 1 145 ? -10.405 -6.815 10.950 1.00 84.62 145 ILE A O 1
ATOM 1173 N N . VAL A 1 146 ? -8.809 -7.861 9.752 1.00 82.88 146 VAL A N 1
ATOM 1174 C CA . VAL A 1 146 ? -8.702 -9.049 10.609 1.00 82.88 146 VAL A CA 1
ATOM 1175 C C . VAL A 1 146 ? -7.356 -9.114 11.312 1.00 82.88 146 VAL A C 1
ATOM 1177 O O . VAL A 1 146 ? -6.336 -9.441 10.699 1.00 82.88 146 VAL A O 1
ATOM 1180 N N . PHE A 1 147 ? -7.370 -8.864 12.618 1.00 76.69 147 PHE A N 1
ATOM 1181 C CA . PHE A 1 147 ? -6.194 -8.967 13.473 1.00 76.69 147 PHE A CA 1
ATOM 1182 C C . PHE A 1 147 ? -6.100 -10.360 14.094 1.00 76.69 147 PHE A C 1
ATOM 1184 O O . PHE A 1 147 ? -7.099 -10.933 14.525 1.00 76.69 147 PHE A O 1
ATOM 1191 N N . MET A 1 148 ? -4.879 -10.883 14.175 1.00 70.75 148 MET A N 1
ATOM 1192 C CA . MET A 1 148 ? -4.570 -12.078 14.955 1.00 70.75 148 MET A CA 1
ATOM 1193 C C . MET A 1 148 ? -3.847 -11.634 16.226 1.00 70.75 148 MET A C 1
ATOM 1195 O O . MET A 1 148 ? -2.738 -11.111 16.145 1.00 70.75 148 MET A O 1
ATOM 1199 N N . GLN A 1 149 ? -4.471 -11.826 17.385 1.00 66.50 149 GLN A N 1
ATOM 1200 C CA . GLN A 1 149 ? -3.901 -11.488 18.690 1.00 66.50 149 GLN A CA 1
ATOM 1201 C C . GLN A 1 149 ? -3.994 -12.708 19.606 1.00 66.50 149 GLN A C 1
ATOM 1203 O O . GLN A 1 149 ? -5.082 -13.236 19.815 1.00 66.50 149 GLN A O 1
ATOM 1208 N N . ASP A 1 150 ? -2.859 -13.179 20.127 1.00 71.25 150 ASP A N 1
ATOM 1209 C CA . ASP A 1 150 ? -2.783 -14.326 21.049 1.00 71.25 150 ASP A CA 1
ATOM 1210 C C . ASP A 1 150 ? -3.521 -15.583 20.541 1.00 71.25 150 ASP A C 1
ATOM 1212 O O . ASP A 1 150 ? -4.201 -16.289 21.284 1.00 71.25 150 ASP A O 1
ATOM 1216 N N . GLY A 1 151 ? -3.443 -15.837 19.229 1.00 70.69 151 GLY A N 1
ATOM 1217 C CA . GLY A 1 151 ? -4.135 -16.950 18.566 1.00 70.69 151 GLY A CA 1
ATOM 1218 C C . GLY A 1 151 ? -5.638 -16.739 18.342 1.00 70.69 151 GLY A C 1
ATOM 1219 O O . GLY A 1 151 ? -6.284 -17.585 17.728 1.00 70.69 151 GLY A O 1
ATOM 1220 N N . LYS A 1 152 ? -6.202 -15.611 18.783 1.00 74.19 152 LYS A N 1
ATOM 1221 C CA . LYS A 1 152 ? -7.595 -15.229 18.540 1.00 74.19 152 LYS A CA 1
ATOM 1222 C C . LYS A 1 152 ? -7.704 -14.309 17.332 1.00 74.19 152 LYS A C 1
ATOM 1224 O O . LYS A 1 152 ? -6.875 -13.427 17.114 1.00 74.19 152 LYS A O 1
ATOM 1229 N N . ARG A 1 153 ? -8.770 -14.518 16.566 1.00 81.19 153 ARG A N 1
ATOM 1230 C CA . ARG A 1 153 ? -9.151 -13.681 15.432 1.00 81.19 153 ARG A CA 1
ATOM 1231 C C . ARG A 1 153 ? -10.059 -12.550 15.914 1.00 81.19 153 ARG A C 1
ATOM 1233 O O . ARG A 1 153 ? -11.070 -12.821 16.557 1.00 81.19 153 ARG A O 1
ATOM 1240 N N . ILE A 1 154 ? -9.702 -11.310 15.592 1.00 80.81 154 ILE A N 1
ATOM 1241 C CA . ILE A 1 154 ? -10.491 -10.109 15.880 1.00 80.81 154 ILE A CA 1
ATOM 1242 C C . ILE A 1 154 ? -10.871 -9.459 14.553 1.00 80.81 154 ILE A C 1
ATOM 1244 O O . ILE A 1 154 ? -10.014 -8.946 13.830 1.00 80.81 154 ILE A O 1
ATOM 1248 N N . ASP A 1 155 ? -12.167 -9.469 14.259 1.00 83.38 155 ASP A N 1
ATOM 1249 C CA . ASP A 1 155 ? -12.729 -8.889 13.045 1.00 83.38 155 ASP A CA 1
ATOM 1250 C C . ASP A 1 155 ? -13.231 -7.474 13.345 1.00 83.38 155 ASP A C 1
ATOM 1252 O O . ASP A 1 155 ? -14.208 -7.291 14.071 1.00 83.38 155 ASP A O 1
ATOM 1256 N N . MET A 1 156 ? -12.564 -6.465 12.783 1.00 84.56 156 MET A N 1
ATOM 1257 C CA . MET A 1 156 ? -12.996 -5.071 12.875 1.00 84.56 156 MET A CA 1
ATOM 1258 C C . MET A 1 156 ? -13.771 -4.701 11.617 1.00 84.56 156 MET A C 1
ATOM 1260 O O . MET A 1 156 ? -13.237 -4.753 10.506 1.00 84.56 156 MET A O 1
ATOM 1264 N N . VAL A 1 157 ? -15.038 -4.337 11.781 1.00 85.94 157 VAL A N 1
ATOM 1265 C CA . VAL A 1 157 ? -15.938 -4.043 10.662 1.00 85.94 157 VAL A CA 1
ATOM 1266 C C . VAL A 1 157 ? -15.860 -2.561 10.333 1.00 85.94 157 VAL A C 1
ATOM 1268 O O . VAL A 1 157 ? -15.873 -1.716 11.230 1.00 85.94 157 VAL A O 1
ATOM 1271 N N . LYS A 1 158 ? -15.782 -2.242 9.040 1.00 85.44 158 LYS A N 1
ATOM 1272 C CA . LYS A 1 158 ? -15.817 -0.865 8.563 1.00 85.44 158 LYS A CA 1
ATOM 1273 C C . LYS A 1 158 ? -17.171 -0.242 8.889 1.00 85.44 158 LYS A C 1
ATOM 1275 O O . LYS A 1 158 ? -18.209 -0.786 8.512 1.00 85.44 158 LYS A O 1
ATOM 1280 N N . ARG A 1 159 ? -17.164 0.911 9.552 1.00 82.62 159 ARG A N 1
ATOM 1281 C CA . ARG A 1 159 ? -18.359 1.725 9.744 1.00 82.62 159 ARG A CA 1
ATOM 1282 C C . ARG A 1 159 ? -18.705 2.376 8.411 1.00 82.62 159 ARG A C 1
ATOM 1284 O O . ARG A 1 159 ? -17.900 3.120 7.851 1.00 82.62 159 ARG A O 1
ATOM 1291 N N . ASN A 1 160 ? -19.891 2.076 7.897 1.00 67.38 160 ASN A N 1
ATOM 1292 C CA . ASN A 1 160 ? -20.462 2.868 6.819 1.00 67.38 160 ASN A CA 1
ATOM 1293 C C . ASN A 1 160 ? -20.917 4.185 7.455 1.00 67.38 160 ASN A C 1
ATOM 1295 O O . ASN A 1 160 ? -21.771 4.163 8.341 1.00 67.38 160 ASN A O 1
ATOM 1299 N N . GLN A 1 161 ? -20.268 5.285 7.078 1.00 54.41 161 GLN A N 1
ATOM 1300 C CA . GLN A 1 161 ? -20.804 6.626 7.306 1.00 54.41 161 GLN A CA 1
ATOM 1301 C C . GLN A 1 161 ? -21.894 6.903 6.274 1.00 54.41 161 GLN A C 1
ATOM 1303 O O . GLN A 1 161 ? -21.698 6.479 5.109 1.00 54.41 161 GLN A O 1
#

Foldseek 3Di:
DVVVVCVVVVVVLLVVLVVLLVVLVVLCVVCVVVVPPVSPVVSVVSNPVSVVVVVVVVVVVVVVVVVVQAPPVVPPAAKWFFDDPNHTQKIWGQHSVQKIWIDRPPDIAIFGWTADPVQKIWTAHPVRHTPDIWHWDDPVVWTWIWDQDPNDITTITGDDD